Protein AF-A0A210PJQ6-F1 (afdb_monomer_lite)

Foldseek 3Di:
DVPVVVVVVVVVVVCCVVPPDDDPPPPFFQWAADPNDTHTAQDWDAPALQWIWHQHSVNDIDIDGDDDDDFQADDFADDRNHPGTDRPVDGPPD

Radius of gyration: 28.58 Å; chains: 1; bounding box: 72×32×72 Å

Organism: Mizuhopecten yessoensis (NCBI:txid6573)

Sequence (94 aa):
MADRMMVAVWVALSAVAIYGGPTSLPIHTARCLVNGTYYSPGESFQRDPCSPCFCGDNGQTNCAIVDCFFTPCVNPVNDPTKCCPICPDGIYIA

Secondary structure (DSSP, 8-state):
-HHHHHHHHHHHHHHHHHH--------S---EEETTEEEPTT-EEEEETTEEEEE-TTS-EEEPPPPPP---BSS-B--TTSSS-B-TT-B---

InterPro domains:
  IPR001007 VWFC domain [PS01208] (50-87)
  IPR001007 VWFC domain [PS50184] (30-88)
  IPR001007 VWFC domain [SM00214] (32-87)
  IPR042979 von Willebrand factor C domain-containing protein 2-like [PTHR46252] (31-90)

pLDDT: mean 78.11, std 13.91, range [46.88, 94.38]

Structure (mmCIF, N/CA/C/O backbone):
data_AF-A0A210PJQ6-F1
#
_entry.id   AF-A0A210PJQ6-F1
#
loop_
_atom_site.group_PDB
_atom_site.id
_atom_site.type_symbo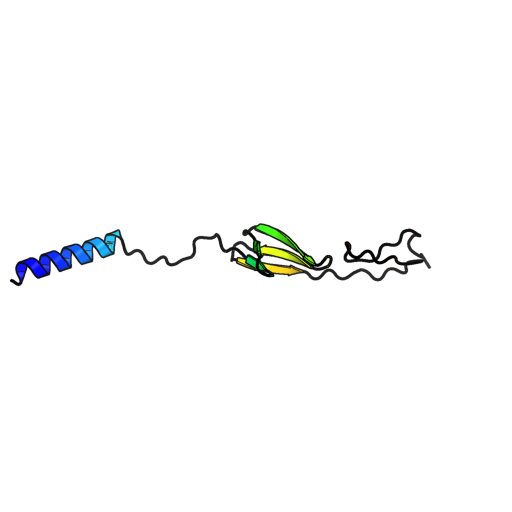l
_atom_site.label_atom_id
_atom_site.label_alt_id
_atom_site.label_comp_id
_atom_site.label_asym_id
_atom_site.label_entity_id
_atom_site.label_seq_id
_atom_site.pdbx_PDB_ins_code
_atom_site.Cartn_x
_atom_site.Cartn_y
_atom_site.Cartn_z
_atom_site.occupancy
_atom_site.B_iso_or_equiv
_atom_site.auth_seq_id
_atom_site.auth_comp_id
_atom_site.auth_asym_id
_atom_site.auth_atom_id
_atom_site.pdbx_PDB_model_num
ATOM 1 N N . MET A 1 1 ? -43.660 19.152 48.341 1.00 47.66 1 MET A N 1
ATOM 2 C CA . MET A 1 1 ? -43.225 19.387 46.939 1.00 47.66 1 MET A CA 1
ATOM 3 C C . MET A 1 1 ? -41.706 19.267 46.784 1.00 47.66 1 MET A C 1
ATOM 5 O O . MET A 1 1 ? -41.282 18.627 45.836 1.00 47.66 1 MET A O 1
ATOM 9 N N . ALA A 1 2 ? -40.904 19.797 47.722 1.00 46.88 2 ALA A N 1
ATOM 10 C CA . ALA A 1 2 ? -39.431 19.717 47.711 1.00 46.88 2 ALA A CA 1
ATOM 11 C C . ALA A 1 2 ? -38.840 18.305 47.950 1.00 46.88 2 ALA A C 1
ATOM 13 O O . ALA A 1 2 ? -37.740 18.015 47.497 1.00 46.88 2 ALA A O 1
ATOM 14 N N . ASP A 1 3 ? -39.596 17.411 48.593 1.00 56.84 3 ASP A N 1
ATOM 15 C CA . ASP A 1 3 ? -39.155 16.055 48.957 1.00 56.84 3 ASP A CA 1
ATOM 16 C C . ASP A 1 3 ? -38.955 15.127 47.736 1.00 56.84 3 ASP A C 1
ATOM 18 O O . ASP A 1 3 ? -37.905 14.518 47.551 1.00 56.84 3 ASP A O 1
ATOM 22 N N . ARG A 1 4 ? -39.911 15.129 46.794 1.00 56.72 4 ARG A N 1
ATOM 23 C CA . ARG A 1 4 ? -39.852 14.317 45.558 1.00 56.72 4 ARG A CA 1
ATOM 24 C C . ARG A 1 4 ? -38.756 14.768 44.589 1.00 56.72 4 ARG A C 1
ATOM 26 O O . ARG A 1 4 ? -38.268 13.964 43.799 1.00 56.72 4 ARG A O 1
ATOM 33 N N . MET A 1 5 ? -38.382 16.046 44.640 1.00 56.06 5 MET A N 1
ATOM 34 C CA . MET A 1 5 ? -37.372 16.624 4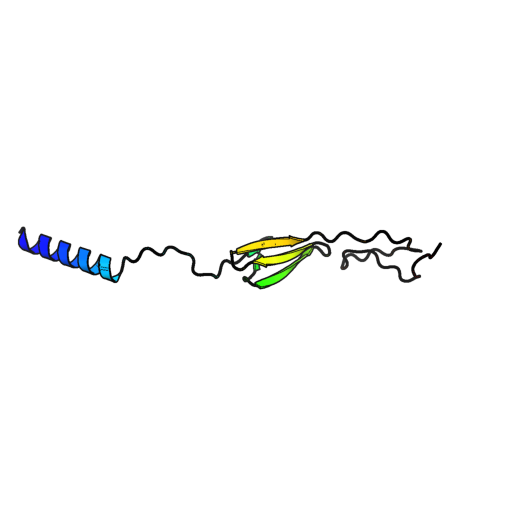3.752 1.00 56.06 5 MET A CA 1
ATOM 35 C C . MET A 1 5 ? -35.959 16.244 44.205 1.00 56.06 5 MET A C 1
ATOM 37 O O . MET A 1 5 ? -35.122 15.928 43.368 1.00 56.06 5 MET A O 1
ATOM 41 N N . MET A 1 6 ? -35.721 16.156 45.519 1.00 57.47 6 MET A N 1
ATOM 42 C CA . MET A 1 6 ? -34.461 15.641 46.067 1.00 57.47 6 MET A CA 1
ATOM 43 C C . MET A 1 6 ? -34.287 14.149 45.760 1.00 57.47 6 MET A C 1
ATOM 45 O O . MET A 1 6 ? -33.204 13.755 45.340 1.00 57.47 6 MET A O 1
ATOM 49 N N . VAL A 1 7 ? -35.345 13.332 45.865 1.00 61.59 7 VAL A N 1
ATOM 50 C CA . VAL A 1 7 ? -35.297 11.903 45.484 1.00 61.59 7 VAL A CA 1
ATOM 51 C C . VAL A 1 7 ? -34.894 11.734 44.015 1.00 61.59 7 VAL A C 1
ATOM 53 O O . VAL A 1 7 ? -34.028 10.920 43.710 1.00 61.59 7 VAL A O 1
ATOM 56 N N . ALA A 1 8 ? -35.449 12.543 43.108 1.00 66.75 8 ALA A N 1
ATOM 57 C CA . ALA A 1 8 ? -35.076 12.516 41.693 1.00 66.75 8 ALA A CA 1
ATOM 58 C C . ALA A 1 8 ? -33.609 12.924 41.458 1.00 66.75 8 ALA A C 1
ATOM 60 O O . ALA A 1 8 ? -32.925 12.308 40.643 1.00 66.75 8 ALA A O 1
ATOM 61 N N . VAL A 1 9 ? -33.107 13.915 42.204 1.00 70.62 9 VAL A N 1
ATOM 62 C CA . VAL A 1 9 ? -31.700 14.347 42.150 1.00 70.62 9 VAL A CA 1
ATOM 63 C C . VAL A 1 9 ? -30.761 13.241 42.647 1.00 70.62 9 VAL A C 1
ATOM 65 O O . VAL A 1 9 ? -29.775 12.943 41.981 1.00 70.62 9 VAL A O 1
ATOM 68 N N . TRP A 1 10 ? -31.084 12.567 43.754 1.00 65.19 10 TRP A N 1
ATOM 69 C CA . TRP A 1 10 ? -30.306 11.428 44.266 1.00 65.19 10 TRP A CA 1
ATOM 70 C C . TRP A 1 10 ? -30.320 10.220 43.312 1.00 65.19 10 TRP A C 1
ATOM 72 O O . TRP A 1 10 ? -29.292 9.563 43.126 1.00 65.19 10 TRP A O 1
ATOM 82 N N . VAL A 1 11 ? -31.451 9.948 42.655 1.00 70.19 11 VAL A N 1
ATOM 83 C CA . VAL A 1 11 ? -31.567 8.888 41.636 1.00 70.19 11 VAL A CA 1
ATOM 84 C C . VAL A 1 11 ? -30.746 9.229 40.388 1.00 70.19 11 VAL A C 1
ATOM 86 O O . VAL A 1 11 ? -30.044 8.370 39.863 1.00 70.19 11 VAL A O 1
ATOM 89 N N . ALA A 1 12 ? -30.757 10.486 39.940 1.00 69.25 12 ALA A N 1
ATOM 90 C CA . ALA A 1 12 ? -29.949 10.929 38.806 1.00 69.25 12 ALA A CA 1
ATOM 91 C C . ALA A 1 12 ? -28.441 10.886 39.113 1.00 69.25 12 ALA A C 1
ATOM 93 O O . ALA A 1 12 ? -27.667 10.395 38.298 1.00 69.25 12 ALA A O 1
ATOM 94 N N . LEU A 1 13 ? -28.013 11.332 40.300 1.00 66.25 13 LEU A N 1
ATOM 95 C CA . LEU A 1 13 ? -26.603 11.307 40.716 1.00 66.25 13 LEU A CA 1
ATOM 96 C C . LEU A 1 13 ? -26.062 9.879 40.888 1.00 66.25 13 LEU A C 1
ATOM 98 O O . LEU A 1 13 ? -24.935 9.597 40.484 1.00 66.25 13 LEU A O 1
ATOM 102 N N . SER A 1 14 ? -26.865 8.963 41.437 1.00 63.84 14 SER A N 1
ATOM 103 C CA . SER A 1 14 ? -26.486 7.547 41.544 1.00 63.84 14 SER A CA 1
ATOM 104 C C . SER A 1 14 ? -26.444 6.855 40.177 1.00 63.84 14 SER A C 1
ATOM 106 O O . SER A 1 14 ? -25.515 6.097 39.910 1.00 63.84 14 SER A O 1
ATOM 108 N N . ALA A 1 15 ? -27.369 7.177 39.266 1.00 61.78 15 ALA A N 1
ATOM 109 C CA . ALA A 1 15 ? -27.322 6.701 37.885 1.00 61.78 15 ALA A CA 1
ATOM 110 C C . ALA A 1 15 ? -26.096 7.233 37.119 1.00 61.78 15 ALA A C 1
ATOM 112 O O . ALA A 1 15 ? -25.487 6.481 36.368 1.00 61.78 15 ALA A O 1
ATOM 113 N N . VAL A 1 16 ? -25.671 8.482 37.336 1.00 63.50 16 VAL A N 1
ATOM 114 C CA . VAL A 1 16 ? -24.442 9.033 36.730 1.00 63.50 16 VAL A CA 1
ATOM 115 C C . VAL A 1 16 ? -23.187 8.313 37.238 1.00 63.50 16 VAL A C 1
ATOM 117 O O . VAL A 1 16 ? -22.271 8.085 36.458 1.00 63.50 16 VAL A O 1
ATOM 120 N N . ALA A 1 17 ? -23.147 7.874 38.499 1.00 60.38 17 ALA A N 1
ATOM 121 C CA . ALA A 1 17 ? -22.029 7.079 39.018 1.00 60.38 17 ALA A CA 1
ATOM 122 C C . ALA A 1 17 ? -21.987 5.639 38.462 1.00 60.38 17 ALA A C 1
ATOM 124 O O . ALA A 1 17 ? -20.910 5.053 38.377 1.00 60.38 17 ALA A O 1
ATOM 125 N N . ILE A 1 18 ? -23.139 5.075 38.072 1.00 59.34 18 ILE A N 1
ATOM 126 C CA . ILE A 1 18 ? -23.240 3.711 37.521 1.00 59.34 18 ILE A CA 1
ATOM 127 C C . ILE A 1 18 ? -23.131 3.687 35.985 1.00 59.34 18 ILE A C 1
ATOM 129 O O . ILE A 1 18 ? -22.590 2.734 35.431 1.00 59.34 18 ILE A O 1
ATOM 133 N N . TYR A 1 19 ? -23.589 4.734 35.289 1.00 59.12 19 TYR A N 1
ATOM 134 C CA . TYR A 1 19 ? -23.633 4.803 33.819 1.00 59.12 19 TYR A CA 1
ATOM 135 C C . TYR A 1 19 ? -22.705 5.865 33.200 1.00 59.12 19 TYR A C 1
ATOM 137 O O . TYR A 1 19 ? -22.593 5.936 31.979 1.00 59.12 19 TYR A O 1
ATOM 145 N N . GLY A 1 20 ? -22.040 6.696 34.006 1.00 59.81 20 GLY A N 1
ATOM 146 C CA . GLY A 1 20 ? -21.218 7.826 33.562 1.00 59.81 20 GLY A CA 1
ATOM 147 C C . GLY A 1 20 ? -19.727 7.647 33.840 1.00 59.81 20 GLY A C 1
ATOM 148 O O . GLY A 1 20 ? -19.121 8.473 34.517 1.00 59.81 20 GLY A O 1
ATOM 149 N N . GLY A 1 21 ? -19.115 6.592 33.300 1.00 60.03 21 GLY A N 1
ATOM 150 C CA . GLY A 1 21 ? -17.660 6.565 33.123 1.00 60.03 21 GLY A CA 1
ATOM 151 C C . GLY A 1 21 ? -17.270 7.334 31.848 1.00 60.03 21 GLY A C 1
ATOM 152 O O . GLY A 1 21 ? -17.841 7.051 30.793 1.00 60.03 21 GLY A O 1
ATOM 153 N N . PRO A 1 22 ? -16.312 8.283 31.865 1.00 65.69 22 PRO A N 1
ATOM 154 C CA . PRO A 1 22 ? -15.854 8.938 30.649 1.00 65.69 22 PRO A CA 1
ATOM 155 C C . PRO A 1 22 ? -14.843 8.030 29.951 1.00 65.69 22 PRO A C 1
ATOM 157 O O . PRO A 1 22 ? -13.654 8.086 30.237 1.00 65.69 22 PRO A O 1
ATOM 160 N N . THR A 1 23 ? -15.287 7.194 29.018 1.00 55.03 23 THR A N 1
ATOM 161 C CA . THR A 1 23 ? -14.375 6.657 27.999 1.00 55.03 23 THR A CA 1
ATOM 162 C C . THR A 1 23 ? -15.056 6.657 26.640 1.00 55.03 23 THR A C 1
ATOM 164 O O . THR A 1 23 ? -15.323 5.628 26.033 1.00 55.03 23 THR A O 1
ATOM 167 N N . SER A 1 24 ? -15.242 7.850 26.076 1.00 59.94 24 SER A N 1
ATOM 168 C CA . SER A 1 24 ? -15.051 7.999 24.633 1.00 59.94 24 SER A CA 1
ATOM 169 C C . SER A 1 24 ? -13.556 7.832 24.321 1.00 59.94 24 SER A C 1
ATOM 171 O O . SER A 1 24 ? -12.873 8.773 23.925 1.00 59.94 24 SER A O 1
ATOM 173 N N . LEU A 1 25 ? -13.017 6.644 24.576 1.00 55.91 25 LEU A N 1
ATOM 174 C CA . LEU A 1 25 ? -11.785 6.179 23.966 1.00 55.91 25 LEU A CA 1
ATOM 175 C C . LEU A 1 25 ? -12.252 5.128 22.967 1.00 55.91 25 LEU A C 1
ATOM 177 O O . LEU A 1 25 ? -12.868 4.151 23.395 1.00 55.91 25 LEU A O 1
ATOM 181 N N . PRO A 1 26 ? -12.051 5.314 21.652 1.00 60.72 26 PRO A N 1
ATOM 182 C CA . PRO A 1 26 ? -12.314 4.238 20.718 1.00 60.72 26 PRO A CA 1
ATOM 183 C C . PRO A 1 26 ? -11.381 3.086 21.102 1.00 60.72 26 PRO A C 1
ATOM 185 O O . PRO A 1 26 ? -10.169 3.154 20.905 1.00 60.72 26 PRO A O 1
ATOM 188 N N . ILE A 1 27 ? -11.942 2.047 21.717 1.00 55.41 27 ILE A N 1
ATOM 189 C CA . ILE A 1 27 ? -11.253 0.794 22.007 1.00 55.41 27 ILE A CA 1
ATOM 190 C C . ILE A 1 27 ? -11.003 0.120 20.650 1.00 55.41 27 ILE A C 1
ATOM 192 O O . ILE A 1 27 ? -11.866 -0.547 20.096 1.00 55.41 27 ILE A O 1
ATOM 196 N N . HIS A 1 28 ? -9.842 0.437 20.079 1.00 62.16 28 HIS A N 1
ATOM 197 C CA . HIS A 1 28 ? -8.989 -0.368 19.199 1.00 62.16 28 HIS A CA 1
ATOM 198 C C . HIS A 1 28 ? -9.660 -1.324 18.189 1.00 62.16 28 HIS A C 1
ATOM 200 O O . HIS A 1 28 ? -9.319 -2.496 18.093 1.00 62.16 28 HIS A O 1
ATOM 206 N N . THR A 1 29 ? -10.543 -0.797 17.346 1.00 64.00 29 THR A N 1
ATOM 207 C CA . THR A 1 29 ? -10.740 -1.321 15.980 1.00 64.00 29 THR A CA 1
ATOM 208 C C . THR A 1 29 ? -10.839 -0.150 15.019 1.00 64.00 29 THR A C 1
ATOM 210 O O . THR A 1 29 ? -11.867 0.084 14.382 1.00 64.00 29 THR A O 1
ATOM 213 N N . ALA A 1 30 ? -9.788 0.665 14.977 1.00 77.44 30 ALA A N 1
ATOM 214 C CA . ALA A 1 30 ? -9.724 1.760 14.031 1.00 77.44 30 ALA A CA 1
ATOM 215 C C . ALA A 1 30 ? -9.456 1.162 12.640 1.00 77.44 30 ALA A C 1
ATOM 217 O O . ALA A 1 30 ? -8.382 0.638 12.361 1.00 77.44 30 ALA A O 1
ATOM 218 N N . ARG A 1 31 ? -10.494 1.152 11.799 1.00 86.25 31 ARG A N 1
ATOM 219 C CA . ARG A 1 31 ? -10.426 0.659 10.420 1.00 86.25 31 ARG A CA 1
ATOM 220 C C . ARG A 1 31 ? -9.875 1.755 9.519 1.00 86.25 31 ARG A C 1
ATOM 222 O O . ARG A 1 31 ? -10.262 2.914 9.654 1.00 86.25 31 ARG A O 1
ATOM 229 N N . CYS A 1 32 ? -9.026 1.384 8.573 1.00 91.75 32 CYS A N 1
ATOM 230 C CA . CYS A 1 32 ? -8.480 2.318 7.599 1.00 91.75 32 CYS A CA 1
ATOM 231 C C . CYS A 1 32 ? -9.419 2.445 6.402 1.00 91.75 32 CYS A C 1
ATOM 233 O O . CYS A 1 32 ? -9.812 1.435 5.825 1.00 91.75 32 CYS A O 1
ATOM 235 N N . LEU A 1 33 ? -9.758 3.671 6.004 1.00 90.62 33 LEU A N 1
ATOM 236 C CA . LEU A 1 33 ? -10.523 3.929 4.785 1.00 90.62 33 LEU A CA 1
ATOM 237 C C . LEU A 1 33 ? -9.569 4.323 3.655 1.00 90.62 33 LEU A C 1
ATOM 239 O O . LEU A 1 33 ? -8.980 5.402 3.697 1.00 90.62 33 LEU A O 1
ATOM 243 N N . VAL A 1 34 ? -9.450 3.480 2.628 1.00 90.94 34 VAL A N 1
ATOM 244 C CA . VAL A 1 34 ? -8.641 3.772 1.434 1.00 90.94 34 VAL A CA 1
ATOM 245 C C . VAL A 1 34 ? -9.466 3.538 0.178 1.00 90.94 34 V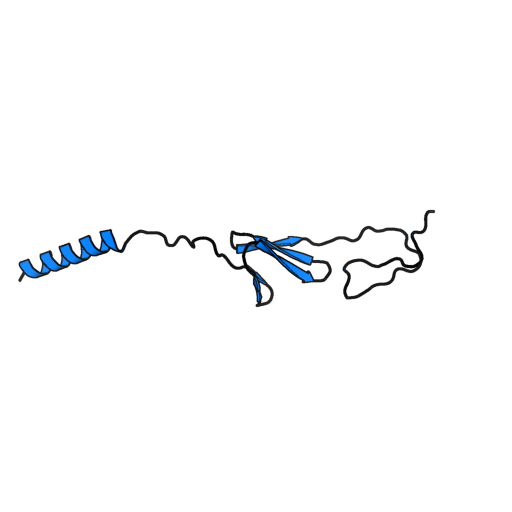AL A C 1
ATOM 247 O O . VAL A 1 34 ? -10.025 2.461 -0.005 1.00 90.94 34 VAL A O 1
ATOM 250 N N . ASN A 1 35 ? -9.554 4.557 -0.685 1.00 89.75 35 ASN A N 1
ATOM 251 C CA . ASN A 1 35 ? -10.335 4.540 -1.930 1.00 89.75 35 ASN A CA 1
ATOM 252 C C . ASN A 1 35 ? -11.798 4.069 -1.759 1.00 89.75 35 ASN A C 1
ATOM 254 O O . ASN A 1 35 ? -12.368 3.467 -2.662 1.00 89.75 35 ASN A O 1
ATOM 258 N N . GLY A 1 36 ? -12.413 4.338 -0.601 1.00 90.12 36 GLY A N 1
ATOM 259 C CA . GLY A 1 36 ? -13.788 3.918 -0.296 1.00 90.12 36 GLY A CA 1
ATOM 260 C C . GLY A 1 36 ? -13.921 2.513 0.309 1.00 90.12 36 GLY A C 1
ATOM 261 O O . GLY A 1 36 ? -15.028 2.116 0.663 1.00 90.12 36 GLY A O 1
ATOM 262 N N . THR A 1 37 ? -12.815 1.787 0.488 1.00 91.19 37 THR A N 1
ATOM 263 C CA . THR A 1 37 ? -12.781 0.447 1.092 1.00 91.19 37 THR A CA 1
ATOM 264 C C . THR A 1 37 ? -12.253 0.503 2.524 1.00 91.19 37 THR A C 1
ATOM 266 O O . THR A 1 37 ? -11.277 1.201 2.806 1.00 91.19 37 THR A O 1
ATOM 269 N N . TYR A 1 38 ? -12.889 -0.243 3.431 1.00 91.44 38 TYR A N 1
ATOM 270 C CA . TYR A 1 38 ? -12.503 -0.323 4.842 1.00 91.44 38 TYR A CA 1
ATOM 271 C C . TYR A 1 38 ? -11.639 -1.547 5.141 1.00 91.44 38 TYR A C 1
ATOM 273 O O . TYR A 1 38 ? -12.152 -2.667 5.179 1.00 91.44 38 TYR A O 1
ATOM 281 N N . TYR A 1 39 ? -10.382 -1.305 5.490 1.00 92.56 39 TYR A N 1
ATOM 282 C CA . TYR A 1 39 ? -9.408 -2.313 5.899 1.00 92.56 39 TYR A CA 1
ATOM 283 C C . TYR A 1 39 ? -9.362 -2.442 7.420 1.00 92.56 39 TYR A C 1
ATOM 285 O O . TYR A 1 39 ? -9.555 -1.464 8.152 1.00 92.56 39 TYR A O 1
ATOM 293 N N . SER A 1 40 ? -9.145 -3.657 7.900 1.00 92.06 40 SER A N 1
ATOM 294 C CA . SER A 1 40 ? -9.020 -3.950 9.324 1.00 92.06 40 SER A CA 1
ATOM 295 C C . SER A 1 40 ? -7.612 -3.610 9.817 1.00 92.06 40 SER A C 1
ATOM 297 O O . SER A 1 40 ? -6.656 -3.696 9.047 1.00 92.06 40 SER A O 1
ATOM 299 N N . PRO A 1 41 ? -7.445 -3.230 11.088 1.00 91.62 41 PRO A N 1
ATOM 300 C CA . PRO A 1 41 ? -6.111 -3.079 11.653 1.00 91.62 41 PRO A CA 1
ATOM 301 C C . PRO A 1 41 ? -5.323 -4.398 11.569 1.00 91.62 41 PRO A C 1
ATOM 303 O O . PRO A 1 41 ? -5.880 -5.477 11.776 1.00 91.62 41 PRO A O 1
ATOM 306 N N . GLY A 1 42 ? -4.051 -4.308 11.176 1.00 90.50 42 GLY A N 1
ATOM 307 C CA . GLY A 1 42 ? -3.195 -5.453 10.855 1.00 90.50 42 GLY A CA 1
ATOM 308 C C . GLY A 1 42 ? -3.289 -5.940 9.401 1.00 90.50 42 GLY A C 1
ATOM 309 O O . GLY A 1 42 ? -2.503 -6.792 8.989 1.00 90.50 42 GLY A O 1
ATOM 310 N N . GLU A 1 43 ? -4.220 -5.413 8.605 1.00 92.12 43 GLU A N 1
ATOM 311 C CA . GLU A 1 43 ? -4.423 -5.829 7.217 1.00 92.12 43 GLU A CA 1
ATOM 312 C C . GLU A 1 43 ? -3.422 -5.145 6.273 1.00 92.12 43 GLU A C 1
ATOM 314 O O . GLU A 1 43 ? -3.229 -3.924 6.310 1.00 92.12 43 GLU A O 1
ATOM 319 N N . SER A 1 44 ? -2.790 -5.936 5.403 1.00 93.00 44 SER A N 1
ATOM 320 C CA . SER A 1 44 ? -1.936 -5.458 4.317 1.00 93.00 44 SER A CA 1
ATOM 321 C C . SER A 1 44 ? -2.661 -5.568 2.978 1.00 93.00 44 SER A C 1
ATOM 323 O O . SER A 1 44 ? -3.330 -6.557 2.687 1.00 93.00 44 SER A O 1
ATOM 325 N N . PHE A 1 45 ? -2.538 -4.533 2.153 1.00 92.19 45 PHE A N 1
ATOM 326 C CA . PHE A 1 45 ? -3.221 -4.437 0.864 1.00 92.19 45 PHE A CA 1
ATOM 327 C C . PHE A 1 45 ? -2.364 -3.675 -0.151 1.00 92.19 45 PHE A C 1
ATOM 329 O O . PHE A 1 45 ? -1.518 -2.865 0.220 1.00 92.19 45 PHE A O 1
ATOM 336 N N . GLN A 1 46 ? -2.569 -3.915 -1.448 1.00 90.44 46 GLN A N 1
ATOM 337 C CA . GLN A 1 46 ? -1.979 -3.095 -2.511 1.00 90.44 46 GLN A CA 1
ATOM 338 C C . GLN A 1 46 ? -3.020 -2.094 -3.003 1.00 90.44 46 GLN A C 1
ATOM 340 O O . GLN A 1 46 ? -4.079 -2.496 -3.484 1.00 90.44 46 GLN A O 1
ATOM 345 N N . ARG A 1 47 ? -2.712 -0.797 -2.915 1.00 87.94 47 ARG A N 1
ATOM 346 C CA . ARG A 1 47 ? -3.518 0.221 -3.602 1.00 87.94 47 ARG A CA 1
ATOM 347 C C . ARG A 1 47 ? -3.202 0.219 -5.099 1.00 87.94 47 ARG A C 1
ATOM 349 O O . ARG A 1 47 ? -4.112 0.212 -5.916 1.00 87.94 47 ARG A O 1
ATOM 356 N N . ASP A 1 48 ? -1.911 0.171 -5.409 1.00 89.06 48 ASP A N 1
ATOM 357 C CA . ASP A 1 48 ? -1.343 0.094 -6.754 1.00 89.06 48 ASP A CA 1
ATOM 358 C C . ASP A 1 48 ? -0.254 -0.996 -6.764 1.00 89.06 48 ASP A C 1
ATOM 360 O O . ASP A 1 48 ? 0.270 -1.325 -5.691 1.00 89.06 48 ASP A O 1
ATOM 364 N N . PRO A 1 49 ? 0.170 -1.521 -7.932 1.00 89.44 49 PRO A N 1
ATOM 365 C CA . PRO A 1 49 ? 1.247 -2.516 -8.012 1.00 89.44 49 PRO A CA 1
ATOM 366 C C . PRO A 1 49 ? 2.535 -2.072 -7.302 1.00 89.44 49 PRO A C 1
ATOM 368 O O . PRO A 1 49 ? 3.242 -2.902 -6.737 1.00 89.44 49 PRO A O 1
ATOM 371 N N . CYS A 1 50 ? 2.810 -0.762 -7.298 1.00 90.56 50 CYS A N 1
ATOM 372 C CA . CYS A 1 50 ? 3.966 -0.131 -6.653 1.00 90.56 50 CYS A CA 1
ATOM 373 C C . CYS A 1 50 ? 3.707 0.435 -5.255 1.00 90.56 50 CYS A C 1
ATOM 375 O O . CYS A 1 50 ? 4.632 0.965 -4.640 1.00 90.56 50 CYS A O 1
ATOM 377 N N . SER A 1 51 ? 2.472 0.374 -4.755 1.00 92.88 51 SER A N 1
ATOM 378 C CA . SER A 1 51 ? 2.107 0.982 -3.475 1.00 92.88 51 SER A CA 1
ATOM 379 C C . SER A 1 51 ? 1.479 -0.044 -2.532 1.00 92.88 51 SER A C 1
ATOM 381 O O . SER A 1 51 ? 0.249 -0.128 -2.420 1.00 92.88 51 SER A O 1
ATOM 383 N N . PRO A 1 52 ? 2.314 -0.862 -1.860 1.00 92.12 52 PRO A N 1
ATOM 384 C CA . PRO A 1 52 ? 1.869 -1.665 -0.735 1.00 92.12 52 PRO A CA 1
ATOM 385 C C . PRO A 1 52 ? 1.529 -0.762 0.454 1.00 92.12 52 PRO A C 1
ATOM 387 O O . PRO A 1 52 ? 2.283 0.140 0.821 1.00 92.12 52 PRO A O 1
ATOM 390 N N . CYS A 1 53 ? 0.397 -1.046 1.080 1.00 94.38 53 CYS A N 1
ATOM 391 C CA . CYS A 1 53 ? -0.116 -0.343 2.238 1.00 94.38 53 CYS A CA 1
ATOM 392 C C . CYS A 1 53 ? -0.415 -1.319 3.377 1.00 94.38 53 CYS A C 1
ATOM 394 O O . CYS A 1 53 ? -0.729 -2.492 3.168 1.00 94.38 53 CYS A O 1
ATOM 396 N N . PHE A 1 54 ? -0.332 -0.806 4.597 1.00 94.25 54 PHE A N 1
ATOM 397 C CA . PHE A 1 54 ? -0.653 -1.514 5.825 1.00 94.25 54 PHE A CA 1
ATOM 398 C C . PHE A 1 54 ? -1.554 -0.646 6.700 1.00 94.25 54 PHE A C 1
ATOM 400 O O . PHE A 1 54 ? -1.276 0.542 6.906 1.00 94.25 54 PHE A O 1
ATOM 407 N N . CYS A 1 55 ? -2.629 -1.235 7.217 1.00 94.19 55 CYS A N 1
ATOM 408 C CA . CYS A 1 55 ? -3.495 -0.576 8.179 1.00 94.19 55 CYS A CA 1
ATOM 409 C C . CYS A 1 55 ? -2.965 -0.788 9.600 1.00 94.19 55 CYS A C 1
ATOM 411 O O . CYS A 1 55 ? -2.980 -1.904 10.115 1.00 94.19 55 CYS A O 1
ATOM 413 N N . GLY A 1 56 ? -2.495 0.286 10.234 1.00 91.12 56 GLY A N 1
ATOM 414 C CA . GLY A 1 56 ? -2.041 0.255 11.620 1.00 91.12 56 GLY A CA 1
ATOM 415 C C . GLY A 1 56 ? -3.194 0.125 12.610 1.00 91.12 56 GLY A C 1
ATOM 416 O O . GLY A 1 56 ? -4.318 0.546 12.340 1.00 91.12 56 GLY A O 1
ATOM 417 N N . ASP A 1 57 ? -2.897 -0.395 13.800 1.00 88.50 57 ASP A N 1
ATOM 418 C CA . ASP A 1 57 ? -3.894 -0.595 14.863 1.00 88.50 57 ASP A CA 1
ATOM 419 C C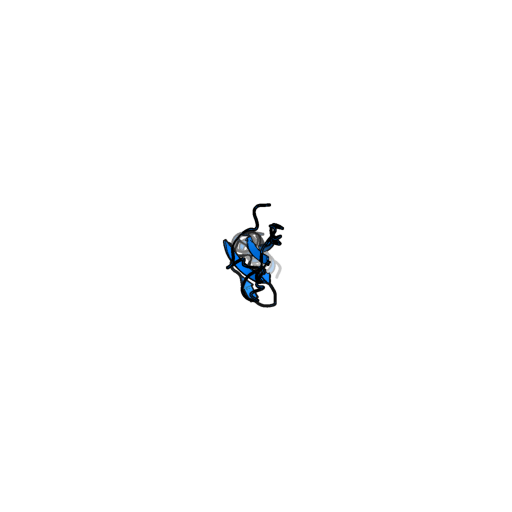 . ASP A 1 57 ? -4.502 0.717 15.390 1.00 88.50 57 ASP A C 1
ATOM 421 O O . ASP A 1 57 ? -5.611 0.748 15.925 1.00 88.50 57 ASP A O 1
ATOM 425 N N . ASN A 1 58 ? -3.798 1.826 15.157 1.00 85.31 58 ASN A N 1
ATOM 426 C CA . ASN A 1 58 ? -4.243 3.192 15.412 1.00 85.31 58 ASN A CA 1
ATOM 427 C C . ASN A 1 58 ? -5.184 3.753 14.322 1.00 85.31 58 ASN A C 1
ATOM 429 O O . ASN A 1 58 ? -5.561 4.924 14.394 1.00 85.31 58 ASN A O 1
ATOM 433 N N . GLY A 1 59 ? -5.533 2.960 13.302 1.00 84.69 59 GLY A N 1
ATOM 434 C CA . GLY A 1 59 ? -6.368 3.368 12.168 1.00 84.69 59 GLY A CA 1
ATOM 435 C C . GLY A 1 59 ? -5.649 4.227 11.139 1.00 84.69 59 GLY A C 1
ATOM 436 O O . GLY A 1 59 ? -6.295 4.806 10.265 1.00 84.69 59 GLY A O 1
ATOM 437 N N . GLN A 1 60 ? -4.323 4.341 11.235 1.00 88.94 60 GLN A N 1
ATOM 438 C CA . GLN A 1 60 ? -3.525 5.055 10.249 1.00 88.94 60 GLN A CA 1
ATOM 439 C C . GLN A 1 60 ? -3.073 4.101 9.152 1.00 88.94 60 GLN A C 1
ATOM 441 O O . GLN A 1 60 ? -2.560 3.012 9.407 1.00 88.94 60 GLN A O 1
ATOM 446 N N . THR A 1 61 ? -3.237 4.539 7.908 1.00 92.88 61 THR A N 1
ATOM 447 C CA . THR A 1 61 ? -2.703 3.813 6.759 1.00 92.88 61 THR A CA 1
ATOM 448 C C . THR A 1 61 ? -1.259 4.215 6.525 1.00 92.88 61 THR A C 1
ATOM 450 O O . THR A 1 61 ? -0.968 5.394 6.334 1.00 92.88 61 THR A O 1
ATOM 453 N N . ASN A 1 62 ? -0.374 3.228 6.468 1.00 93.00 62 ASN A N 1
ATOM 454 C CA . ASN A 1 62 ? 1.023 3.414 6.110 1.00 93.00 62 ASN A CA 1
ATOM 455 C C . ASN A 1 62 ? 1.262 2.773 4.746 1.00 93.00 62 ASN A C 1
ATOM 457 O O . ASN A 1 62 ? 1.231 1.550 4.628 1.00 93.00 62 ASN A O 1
ATOM 461 N N . CYS A 1 63 ? 1.470 3.592 3.718 1.00 93.38 63 CYS A N 1
ATOM 462 C CA . CYS A 1 63 ? 1.808 3.125 2.377 1.00 93.38 63 CYS A CA 1
ATOM 463 C C . CYS A 1 63 ? 3.283 3.382 2.096 1.00 93.38 63 CYS A C 1
ATOM 465 O O . CYS A 1 63 ? 3.774 4.487 2.329 1.00 93.38 63 CYS A O 1
ATOM 467 N N . ALA A 1 64 ? 3.966 2.378 1.562 1.00 91.81 64 ALA A N 1
ATOM 468 C CA . ALA A 1 64 ? 5.294 2.543 0.996 1.00 91.81 64 ALA A CA 1
ATOM 469 C C . ALA A 1 64 ? 5.179 2.716 -0.522 1.00 91.81 64 ALA A C 1
ATOM 471 O O . ALA A 1 64 ? 4.262 2.185 -1.151 1.00 91.81 64 ALA A O 1
ATOM 472 N N . ILE A 1 65 ? 6.106 3.471 -1.106 1.00 91.38 65 ILE A N 1
ATOM 473 C CA . ILE A 1 65 ? 6.301 3.524 -2.555 1.00 91.38 65 ILE A CA 1
ATOM 474 C C . ILE A 1 65 ? 7.520 2.661 -2.848 1.00 91.38 65 ILE A C 1
ATOM 476 O O . ILE A 1 65 ? 8.576 2.852 -2.247 1.00 91.38 65 ILE A O 1
ATOM 480 N N . VAL A 1 66 ? 7.344 1.672 -3.717 1.00 89.69 66 VAL A N 1
ATOM 481 C CA . VAL A 1 66 ? 8.433 0.804 -4.155 1.00 89.69 66 VAL A CA 1
ATOM 482 C C . VAL A 1 66 ? 9.116 1.458 -5.345 1.00 89.69 66 VAL A C 1
ATOM 484 O O . VAL A 1 66 ? 8.505 1.608 -6.400 1.00 89.69 66 VAL A O 1
ATOM 487 N N . ASP A 1 67 ? 10.387 1.811 -5.174 1.00 87.81 67 ASP A N 1
ATOM 488 C CA . ASP A 1 67 ? 11.257 2.198 -6.279 1.00 87.81 67 ASP A CA 1
ATOM 489 C C . ASP A 1 67 ? 11.916 0.961 -6.892 1.00 87.81 67 ASP A C 1
ATOM 491 O O . ASP A 1 67 ? 12.394 0.061 -6.193 1.00 87.81 67 ASP A O 1
ATOM 495 N N . CYS A 1 68 ? 11.954 0.921 -8.220 1.00 87.00 68 CYS A N 1
ATOM 496 C CA . CYS A 1 68 ? 12.593 -0.161 -8.952 1.00 87.00 68 CYS A CA 1
ATOM 497 C C . CYS A 1 68 ? 14.092 0.093 -9.077 1.00 87.00 68 CYS A C 1
ATOM 499 O O . CYS A 1 68 ? 14.533 1.191 -9.420 1.00 87.00 68 CYS A O 1
ATOM 501 N N . PHE A 1 69 ? 14.886 -0.947 -8.836 1.00 81.56 69 PHE A N 1
ATOM 502 C CA . PHE A 1 69 ? 16.325 -0.862 -9.022 1.00 81.56 69 PHE A CA 1
ATOM 503 C C . PHE A 1 69 ? 16.657 -0.729 -10.513 1.00 81.56 69 PHE A C 1
ATOM 505 O O . PHE A 1 69 ? 16.179 -1.506 -11.343 1.00 81.56 69 PHE A O 1
ATOM 512 N N . PHE A 1 70 ? 17.480 0.260 -10.859 1.00 73.00 70 PHE A N 1
ATOM 513 C CA . PHE A 1 70 ? 17.857 0.536 -12.242 1.00 73.00 70 PHE A CA 1
ATOM 514 C C . PHE A 1 70 ? 18.995 -0.399 -12.673 1.00 73.00 70 PHE A C 1
ATOM 516 O O . PHE A 1 70 ? 20.170 -0.040 -12.644 1.00 73.00 70 PHE A O 1
ATOM 523 N N . THR A 1 71 ? 18.651 -1.634 -13.035 1.00 70.50 71 THR A N 1
ATOM 524 C CA . THR A 1 71 ? 19.603 -2.595 -13.608 1.00 70.50 71 THR A CA 1
ATOM 525 C C . THR A 1 71 ? 19.640 -2.467 -15.136 1.00 70.50 71 THR A C 1
ATOM 527 O O . THR A 1 71 ? 18.575 -2.377 -15.751 1.00 70.50 71 THR A O 1
ATOM 530 N N . PRO A 1 72 ? 20.829 -2.507 -15.781 1.00 73.94 72 PRO A N 1
ATOM 531 C CA . PRO A 1 72 ? 20.935 -2.577 -17.237 1.00 73.94 72 PRO A CA 1
ATOM 532 C C . PRO A 1 72 ? 20.321 -3.889 -17.741 1.00 73.94 72 PRO A C 1
ATOM 534 O O . PRO A 1 72 ? 20.881 -4.977 -17.607 1.00 73.94 72 PRO A O 1
ATOM 537 N N . CYS A 1 73 ? 19.118 -3.771 -18.285 1.00 78.31 73 CYS A N 1
ATOM 538 C CA . CYS A 1 73 ? 18.301 -4.872 -18.763 1.00 78.31 73 CYS A CA 1
ATOM 539 C C . CYS A 1 73 ? 18.326 -4.903 -20.289 1.00 78.31 73 CYS A C 1
ATOM 541 O O . CYS A 1 73 ? 18.077 -3.877 -20.930 1.00 78.31 73 CYS A O 1
ATOM 543 N N . VAL A 1 74 ? 18.590 -6.070 -20.878 1.00 76.31 74 VAL A N 1
ATOM 544 C CA . VAL A 1 74 ? 18.350 -6.266 -22.310 1.00 76.31 74 VAL A CA 1
ATOM 545 C C . VAL A 1 74 ? 16.855 -6.519 -22.463 1.00 76.31 74 VAL A C 1
ATOM 547 O O . VAL A 1 74 ? 16.348 -7.505 -21.945 1.00 76.31 74 VAL A O 1
ATOM 550 N N . ASN A 1 75 ? 16.159 -5.600 -23.136 1.00 80.69 75 ASN A N 1
ATOM 551 C CA . ASN A 1 75 ? 14.727 -5.696 -23.435 1.00 80.69 75 ASN A CA 1
ATOM 552 C C . ASN A 1 75 ? 13.802 -5.768 -22.190 1.00 80.69 75 ASN A C 1
ATOM 554 O O . ASN A 1 75 ? 13.187 -6.801 -21.920 1.00 80.69 75 ASN A O 1
ATOM 558 N N . PRO A 1 76 ? 13.675 -4.670 -21.418 1.00 83.00 76 PRO A N 1
ATOM 559 C CA . PRO A 1 76 ? 12.757 -4.622 -20.283 1.00 83.00 76 PRO A CA 1
ATOM 560 C C . PRO A 1 76 ? 11.300 -4.737 -20.743 1.00 83.00 76 PRO A C 1
ATOM 562 O O . PRO A 1 76 ? 10.837 -3.968 -21.588 1.00 83.00 76 PRO A O 1
ATOM 565 N N . VAL A 1 77 ? 10.555 -5.663 -20.139 1.00 88.62 77 VAL A N 1
ATOM 566 C CA . VAL A 1 77 ? 9.121 -5.844 -20.387 1.00 88.62 77 VAL A CA 1
ATOM 567 C C . VAL A 1 77 ? 8.331 -5.284 -19.206 1.00 88.62 77 VAL A C 1
ATOM 569 O O . VAL A 1 77 ? 8.501 -5.718 -18.066 1.00 88.62 77 VAL A O 1
ATOM 572 N N . ASN A 1 78 ? 7.453 -4.318 -19.485 1.00 87.88 78 ASN A N 1
ATOM 573 C CA . ASN A 1 78 ? 6.554 -3.728 -18.494 1.00 87.88 78 ASN A CA 1
ATOM 574 C C . ASN A 1 78 ? 5.258 -4.540 -18.409 1.00 87.88 78 ASN A C 1
ATOM 576 O O . ASN A 1 78 ? 4.504 -4.605 -19.380 1.00 87.88 78 ASN A O 1
ATOM 580 N N . ASP A 1 79 ? 4.985 -5.119 -17.242 1.00 87.25 79 ASP A N 1
ATOM 581 C CA . ASP A 1 79 ? 3.734 -5.822 -16.951 1.00 87.25 79 ASP A CA 1
ATOM 582 C C . ASP A 1 79 ? 2.845 -4.937 -16.058 1.00 87.25 79 ASP A C 1
ATOM 584 O O . ASP A 1 79 ? 3.298 -4.527 -14.989 1.00 87.25 79 ASP A O 1
ATOM 588 N N . PRO A 1 80 ? 1.587 -4.642 -16.436 1.00 85.94 80 PRO A N 1
ATOM 589 C CA . PRO A 1 80 ? 0.696 -3.783 -15.648 1.00 85.94 80 PRO A CA 1
ATOM 590 C C . PRO A 1 80 ? 0.329 -4.357 -14.269 1.00 85.94 80 PRO A C 1
ATOM 592 O O . PRO A 1 80 ? -0.163 -3.629 -13.410 1.00 85.94 80 PRO A O 1
ATOM 595 N N . THR A 1 81 ? 0.545 -5.654 -14.038 1.00 87.44 81 THR A N 1
ATOM 596 C CA . THR A 1 81 ? 0.307 -6.314 -12.746 1.00 87.44 81 THR A CA 1
ATOM 597 C C . THR A 1 81 ? 1.507 -6.234 -11.802 1.00 87.44 81 THR A C 1
ATOM 599 O O . THR A 1 81 ? 1.384 -6.554 -10.617 1.00 87.44 81 THR A O 1
ATOM 602 N N . LYS A 1 82 ? 2.677 -5.821 -12.301 1.00 88.00 82 LYS A N 1
ATOM 603 C CA . LYS A 1 82 ? 3.920 -5.715 -11.535 1.00 88.00 82 LYS A CA 1
ATOM 604 C C . LYS A 1 82 ? 4.327 -4.257 -11.404 1.00 88.00 82 LYS A C 1
ATOM 606 O O . LYS A 1 82 ? 4.127 -3.457 -12.306 1.00 88.00 82 LYS A O 1
ATOM 611 N N . CYS A 1 83 ? 4.933 -3.917 -10.269 1.00 88.75 83 CYS A N 1
ATOM 612 C CA . CYS A 1 83 ? 5.512 -2.587 -10.113 1.00 88.75 83 CYS A CA 1
ATOM 613 C C . CYS A 1 83 ? 6.711 -2.369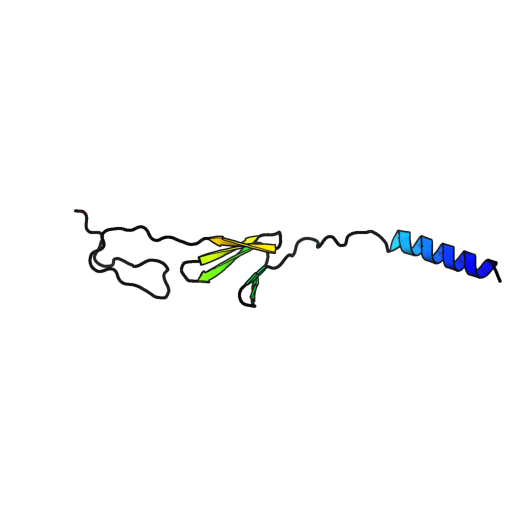 -11.041 1.00 88.75 83 CYS A C 1
ATOM 615 O O . CYS A 1 83 ? 6.842 -1.319 -11.661 1.00 88.75 83 CYS A O 1
ATOM 617 N N . CYS A 1 84 ? 7.592 -3.370 -11.113 1.00 88.81 84 CYS A N 1
ATOM 618 C CA . CYS A 1 84 ? 8.872 -3.245 -11.791 1.00 88.81 84 CYS A CA 1
ATOM 619 C C . CYS A 1 84 ? 8.907 -4.016 -13.110 1.00 88.81 84 CYS A C 1
ATOM 621 O O . CYS A 1 84 ? 8.286 -5.083 -13.202 1.00 88.81 84 CYS A O 1
ATOM 623 N N . PRO A 1 85 ? 9.661 -3.509 -14.104 1.00 87.44 85 PRO A N 1
ATOM 624 C CA . PRO A 1 85 ? 9.902 -4.228 -15.344 1.00 87.44 85 PRO A CA 1
ATOM 625 C C . PRO A 1 85 ? 10.592 -5.560 -15.068 1.00 87.44 85 PRO A C 1
ATOM 627 O O . PRO A 1 85 ? 11.459 -5.663 -14.196 1.00 87.44 85 PRO A O 1
ATOM 630 N N . ILE A 1 86 ? 10.224 -6.570 -15.848 1.00 85.56 86 ILE A N 1
ATOM 631 C CA . ILE A 1 86 ? 10.894 -7.867 -15.844 1.00 85.56 86 ILE A CA 1
ATOM 632 C C . ILE A 1 86 ? 11.913 -7.936 -16.982 1.00 85.56 86 ILE A C 1
ATOM 634 O O . ILE A 1 86 ? 11.729 -7.337 -18.042 1.00 85.56 86 ILE A O 1
ATOM 638 N N . CYS A 1 87 ? 12.983 -8.694 -16.753 1.00 85.50 87 CYS A N 1
ATOM 639 C CA . CYS A 1 87 ? 14.076 -8.909 -17.700 1.00 85.50 87 CYS A CA 1
ATOM 640 C C . CYS A 1 87 ? 14.148 -10.394 -18.061 1.00 85.50 87 CYS A C 1
ATOM 642 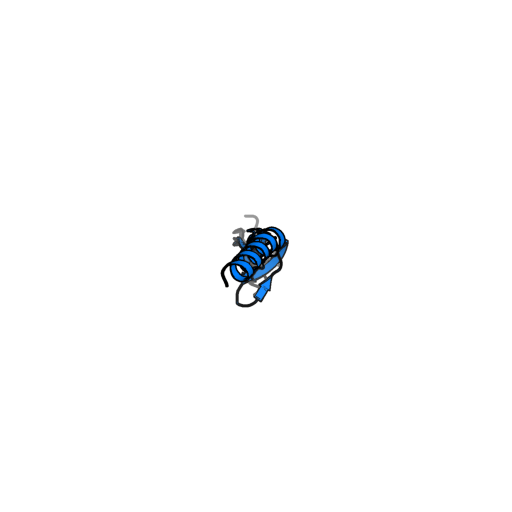O O . CYS A 1 87 ? 14.915 -11.130 -17.435 1.00 85.50 87 CYS A O 1
ATOM 644 N N . PRO A 1 88 ? 13.322 -10.868 -19.009 1.00 80.81 88 PRO A N 1
ATOM 645 C CA . PRO A 1 88 ? 13.304 -12.281 -19.382 1.00 80.81 88 PRO A CA 1
ATOM 646 C C . PRO A 1 88 ? 14.621 -12.719 -20.040 1.00 80.81 88 PRO A C 1
ATOM 648 O O . PRO A 1 88 ? 15.062 -13.844 -19.823 1.00 80.81 88 PRO A O 1
ATOM 651 N N . ASP A 1 89 ? 15.273 -11.812 -20.774 1.00 78.31 89 ASP A N 1
ATOM 652 C CA . ASP A 1 89 ? 16.506 -12.067 -21.529 1.00 78.31 89 ASP A CA 1
ATOM 653 C C . ASP A 1 89 ? 17.791 -11.898 -20.681 1.00 78.31 89 ASP A C 1
ATOM 655 O O . ASP A 1 89 ? 18.906 -12.042 -21.184 1.00 78.31 89 ASP A O 1
ATOM 659 N N . GLY A 1 90 ? 17.647 -11.630 -19.376 1.00 68.38 90 GLY A N 1
ATOM 660 C CA . GLY A 1 90 ? 18.747 -11.519 -18.416 1.00 68.38 90 GLY A CA 1
ATOM 661 C C . GLY A 1 90 ? 19.267 -10.095 -18.171 1.00 68.38 90 GLY A C 1
ATOM 662 O O . GLY A 1 90 ? 18.806 -9.106 -18.743 1.00 68.38 90 GLY A O 1
ATOM 663 N N . ILE A 1 91 ? 20.227 -9.996 -17.249 1.00 71.69 91 ILE A N 1
ATOM 664 C CA . ILE A 1 91 ? 20.916 -8.749 -16.889 1.00 71.69 91 ILE A CA 1
ATOM 665 C C . ILE A 1 91 ? 22.141 -8.602 -17.792 1.00 71.69 91 ILE A C 1
ATOM 667 O O . ILE A 1 91 ? 22.939 -9.535 -17.890 1.00 71.69 91 ILE A O 1
ATOM 671 N N . TYR A 1 92 ? 22.322 -7.436 -18.420 1.00 60.84 92 TYR A N 1
ATOM 672 C CA . TYR A 1 92 ? 23.561 -7.146 -19.137 1.00 60.84 92 TYR A CA 1
ATOM 673 C C . TYR A 1 92 ? 24.661 -6.851 -18.116 1.00 60.84 92 TYR A C 1
ATOM 675 O O . TYR A 1 92 ? 24.685 -5.787 -17.497 1.00 60.84 92 TYR A O 1
ATOM 683 N N . ILE A 1 93 ? 25.558 -7.811 -17.914 1.00 63.25 93 ILE A N 1
ATOM 684 C CA . ILE A 1 93 ? 26.777 -7.610 -17.134 1.00 63.25 93 ILE A CA 1
ATOM 685 C C . ILE A 1 93 ? 27.798 -7.019 -18.112 1.00 63.25 93 ILE A C 1
ATOM 687 O O . ILE A 1 93 ? 28.350 -7.750 -18.934 1.00 63.25 93 ILE A O 1
ATOM 691 N N . ALA A 1 94 ? 27.937 -5.692 -18.101 1.00 58.38 94 ALA A N 1
ATOM 692 C CA . ALA A 1 94 ? 28.980 -4.988 -18.848 1.00 58.38 94 ALA A CA 1
ATOM 693 C C . ALA A 1 94 ? 30.349 -5.204 -18.193 1.00 58.38 94 ALA A C 1
ATOM 695 O O . ALA A 1 94 ? 30.406 -5.111 -16.944 1.00 58.38 94 ALA A O 1
#